Protein AF-A0A838IQT0-F1 (afdb_monomer)

Structure (mmCIF, N/CA/C/O backbone):
data_AF-A0A838IQT0-F1
#
_entry.id   AF-A0A838IQT0-F1
#
loop_
_atom_site.group_PDB
_atom_site.id
_atom_site.type_symbol
_atom_site.label_atom_id
_atom_site.label_alt_id
_atom_site.label_comp_id
_atom_site.label_asym_id
_atom_site.label_entity_id
_atom_site.label_seq_id
_atom_site.pdbx_PDB_ins_code
_atom_site.Cartn_x
_atom_site.Cartn_y
_atom_site.Cartn_z
_atom_site.occupancy
_atom_site.B_iso_or_equiv
_atom_site.auth_seq_id
_atom_site.auth_comp_id
_atom_site.auth_asym_id
_atom_site.auth_atom_id
_atom_site.pdbx_PDB_model_num
ATOM 1 N N . MET A 1 1 ? 12.608 79.356 -34.598 1.00 49.28 1 MET A N 1
ATOM 2 C CA . MET A 1 1 ? 12.437 78.172 -35.469 1.00 49.28 1 MET A CA 1
ATOM 3 C C . MET A 1 1 ? 11.617 77.125 -34.727 1.00 49.28 1 MET A C 1
ATOM 5 O O . MET A 1 1 ? 11.985 76.831 -33.593 1.00 49.28 1 MET A O 1
ATOM 9 N N . PRO A 1 2 ? 10.510 76.603 -35.282 1.00 56.19 2 PRO A N 1
ATOM 10 C CA . PRO A 1 2 ? 9.785 75.499 -34.656 1.00 56.19 2 PRO A CA 1
ATOM 11 C C . PRO A 1 2 ? 10.571 74.185 -34.817 1.00 56.19 2 PRO A C 1
ATOM 13 O O . PRO A 1 2 ? 11.171 73.937 -35.861 1.00 56.19 2 PRO A O 1
ATOM 16 N N . LYS A 1 3 ? 10.604 73.360 -33.762 1.00 56.56 3 LYS A N 1
ATOM 17 C CA . LYS A 1 3 ? 11.218 72.019 -33.769 1.00 56.56 3 LYS A CA 1
ATOM 18 C C . LYS A 1 3 ? 10.410 71.070 -34.672 1.00 56.56 3 LYS A C 1
ATOM 20 O O . LYS A 1 3 ? 9.182 71.152 -34.644 1.00 56.56 3 LYS A O 1
ATOM 25 N N . PRO A 1 4 ? 11.052 70.162 -35.430 1.00 63.12 4 PRO A N 1
ATOM 26 C CA . PRO A 1 4 ? 10.326 69.202 -36.253 1.00 63.12 4 PRO A CA 1
ATOM 27 C C . PRO A 1 4 ? 9.597 68.178 -35.373 1.00 63.12 4 PRO A C 1
ATOM 29 O O . PRO A 1 4 ? 10.122 67.723 -34.353 1.00 63.12 4 PRO A O 1
ATOM 32 N N . LEU A 1 5 ? 8.373 67.831 -35.774 1.00 58.09 5 LEU A N 1
ATOM 33 C CA . LEU A 1 5 ? 7.548 66.817 -35.125 1.00 58.09 5 LEU A CA 1
ATOM 34 C C . LEU A 1 5 ? 8.213 65.441 -35.268 1.00 58.09 5 LEU A C 1
ATOM 36 O O . LEU A 1 5 ? 8.599 65.031 -36.361 1.00 58.09 5 LEU A O 1
ATOM 40 N N . ARG A 1 6 ? 8.349 64.740 -34.142 1.00 53.62 6 ARG A N 1
ATOM 41 C CA . ARG A 1 6 ? 8.887 63.381 -34.050 1.00 53.62 6 ARG A CA 1
ATOM 42 C C . ARG A 1 6 ? 7.937 62.427 -34.777 1.00 53.62 6 ARG A C 1
ATOM 44 O O . ARG A 1 6 ? 6.824 62.212 -34.310 1.00 53.62 6 ARG A O 1
ATOM 51 N N . THR A 1 7 ? 8.357 61.866 -35.904 1.00 63.59 7 THR A N 1
ATOM 52 C CA . THR A 1 7 ? 7.633 60.772 -36.557 1.00 63.59 7 THR A CA 1
ATOM 53 C C . THR A 1 7 ? 7.894 59.477 -35.786 1.00 63.59 7 THR A C 1
ATOM 55 O O . THR A 1 7 ? 9.040 59.090 -35.555 1.00 63.59 7 THR A O 1
ATOM 58 N N . SER A 1 8 ? 6.826 58.832 -35.317 1.00 60.81 8 SER A N 1
ATOM 59 C CA . SER A 1 8 ? 6.889 57.502 -34.704 1.00 60.81 8 SER A CA 1
ATOM 60 C C . SER A 1 8 ? 7.158 56.451 -35.789 1.00 60.81 8 SER A C 1
ATOM 62 O O . SER A 1 8 ? 6.573 56.556 -36.870 1.00 60.81 8 SER A O 1
ATOM 64 N N . PRO A 1 9 ? 8.015 55.444 -35.547 1.00 61.66 9 PRO A N 1
ATOM 65 C CA . PRO A 1 9 ? 8.221 54.367 -36.509 1.00 61.66 9 PRO A CA 1
ATOM 66 C C . PRO A 1 9 ? 6.972 53.469 -36.578 1.00 61.66 9 PRO A C 1
ATOM 68 O O . PRO A 1 9 ? 6.287 53.321 -35.564 1.00 61.66 9 PRO A O 1
ATOM 71 N N . PRO A 1 10 ? 6.648 52.879 -37.744 1.00 54.56 10 PRO A N 1
ATOM 72 C CA . PRO A 1 10 ? 5.520 51.968 -37.851 1.00 54.56 10 PRO A CA 1
ATOM 73 C C . PRO A 1 10 ? 5.815 50.679 -37.077 1.00 54.56 10 PRO A C 1
ATOM 75 O O . PRO A 1 10 ? 6.739 49.932 -37.402 1.00 54.56 10 PRO A O 1
ATOM 78 N N . ASP A 1 11 ? 5.000 50.418 -36.06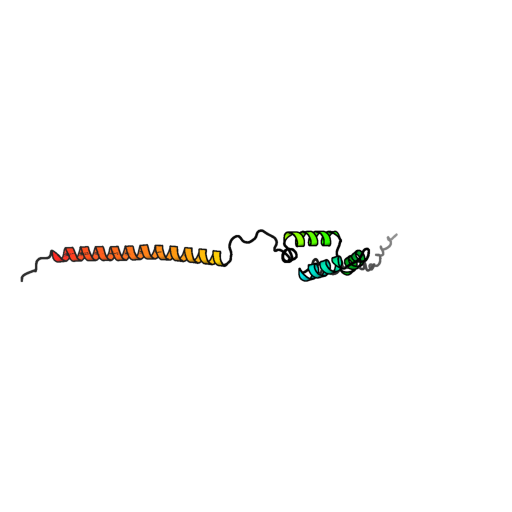0 1.00 56.53 11 ASP A N 1
ATOM 79 C CA . ASP A 1 11 ? 4.876 49.106 -35.441 1.00 56.53 11 ASP A CA 1
ATOM 80 C C . ASP A 1 11 ? 4.344 48.131 -36.491 1.00 56.53 11 ASP A C 1
ATOM 82 O O . ASP A 1 11 ? 3.241 48.325 -36.994 1.00 56.53 11 ASP A O 1
ATOM 86 N N . THR A 1 12 ? 5.130 47.116 -36.856 1.00 58.53 12 THR A N 1
ATOM 87 C CA . THR A 1 12 ? 4.677 45.754 -37.226 1.00 58.53 12 THR A CA 1
ATOM 88 C C . THR A 1 12 ? 5.846 44.930 -37.773 1.00 58.53 12 THR A C 1
ATOM 90 O O . THR A 1 12 ? 5.857 44.471 -38.911 1.00 58.53 12 THR A O 1
ATOM 93 N N . VAL A 1 13 ? 6.833 44.644 -36.924 1.00 51.22 13 VAL A N 1
ATOM 94 C CA . VAL A 1 13 ? 7.524 43.355 -37.046 1.00 51.22 13 VAL A CA 1
ATOM 95 C C . VAL A 1 13 ? 6.681 42.341 -36.289 1.00 51.22 13 VAL A C 1
ATOM 97 O O . VAL A 1 13 ? 6.744 42.232 -35.067 1.00 51.22 13 VAL A O 1
ATOM 100 N N . SER A 1 14 ? 5.828 41.638 -37.035 1.00 58.44 14 SER A N 1
ATOM 101 C CA . SER A 1 14 ? 5.160 40.421 -36.581 1.00 58.44 14 SER A CA 1
ATOM 102 C C . SER A 1 14 ? 6.236 39.397 -36.219 1.00 58.44 14 SER A C 1
ATOM 104 O O . SER A 1 14 ? 6.652 38.593 -37.054 1.00 58.44 14 SER A O 1
ATOM 106 N N . SER A 1 15 ? 6.710 39.446 -34.976 1.00 49.41 15 SER A N 1
ATOM 107 C CA . SER A 1 15 ? 7.483 38.372 -34.371 1.00 49.41 15 SER A CA 1
ATOM 108 C C . SER A 1 15 ? 6.576 37.149 -34.333 1.00 49.41 15 SER A C 1
ATOM 110 O O . SER A 1 15 ? 5.655 37.066 -33.520 1.00 49.41 15 SER A O 1
ATOM 112 N N . VAL A 1 16 ? 6.779 36.224 -35.273 1.00 60.91 16 VAL A N 1
ATOM 113 C CA . VAL A 1 16 ? 6.177 34.894 -35.206 1.00 60.91 16 VAL A CA 1
ATOM 114 C C . VAL A 1 16 ? 6.843 34.200 -34.028 1.00 60.91 16 VAL A C 1
ATOM 116 O O . VAL A 1 16 ? 7.865 33.531 -34.169 1.00 60.91 16 VAL A O 1
ATOM 119 N N . GLU A 1 17 ? 6.292 34.399 -32.835 1.00 59.62 17 GLU A N 1
ATOM 120 C CA . GLU A 1 17 ? 6.626 33.565 -31.696 1.00 59.62 17 GLU A CA 1
ATOM 121 C C . GLU A 1 17 ? 6.252 32.132 -32.072 1.00 59.62 17 GLU A C 1
ATOM 123 O O . GLU A 1 17 ? 5.076 31.773 -32.187 1.00 59.62 17 GLU A O 1
ATOM 128 N N . VAL A 1 18 ? 7.273 31.306 -32.308 1.00 62.53 18 VAL A N 1
ATOM 129 C CA . VAL A 1 18 ? 7.124 29.860 -32.450 1.00 62.53 18 VAL A CA 1
ATOM 130 C C . VAL A 1 18 ? 6.618 29.342 -31.111 1.00 62.53 18 VAL A C 1
ATOM 132 O O . VAL A 1 18 ? 7.378 29.015 -30.199 1.00 62.53 18 VAL A O 1
ATOM 135 N N . ARG A 1 19 ? 5.296 29.315 -30.966 1.00 56.84 19 ARG A N 1
ATOM 136 C CA . ARG A 1 19 ? 4.631 28.780 -29.790 1.00 56.84 19 ARG A CA 1
ATOM 137 C C . ARG A 1 19 ? 4.878 27.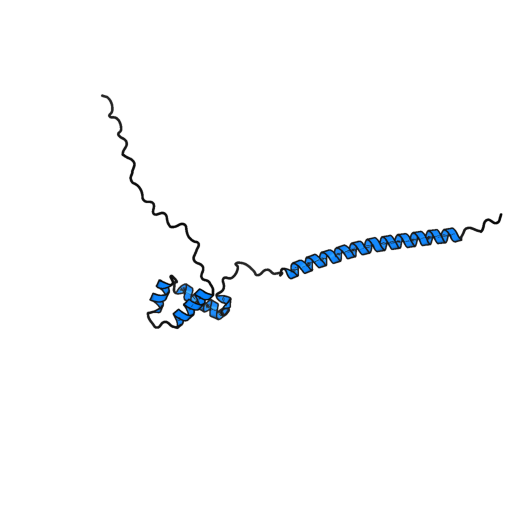279 -29.775 1.00 56.84 19 ARG A C 1
ATOM 139 O O . ARG A 1 19 ? 4.263 26.542 -30.546 1.00 56.84 19 ARG A O 1
ATOM 146 N N . ALA A 1 20 ? 5.785 26.833 -28.906 1.00 62.69 20 ALA A N 1
ATOM 147 C CA . ALA A 1 20 ? 6.003 25.415 -28.659 1.00 62.69 20 ALA A CA 1
ATOM 148 C C . ALA A 1 20 ? 4.636 24.740 -28.428 1.00 62.69 20 ALA A C 1
ATOM 150 O O . ALA A 1 20 ? 3.824 25.274 -27.658 1.00 62.69 20 ALA A O 1
ATOM 151 N N . PRO A 1 21 ? 4.330 23.618 -29.110 1.00 60.72 21 PRO A N 1
ATOM 152 C CA . PRO A 1 21 ? 3.051 22.948 -28.939 1.00 60.72 21 PRO A CA 1
ATOM 153 C C . PRO A 1 21 ? 2.872 22.657 -27.451 1.00 60.72 21 PRO A C 1
ATOM 155 O O . PRO A 1 21 ? 3.760 22.070 -26.832 1.00 60.72 21 PRO A O 1
ATOM 158 N N . ARG A 1 22 ? 1.751 23.128 -26.876 1.00 55.22 22 ARG A N 1
ATOM 159 C CA . ARG A 1 22 ? 1.378 22.903 -25.469 1.00 55.22 22 ARG A CA 1
ATOM 160 C C . ARG A 1 22 ? 1.658 21.439 -25.175 1.00 55.22 22 ARG A C 1
ATOM 162 O O . ARG A 1 22 ? 1.054 20.574 -25.804 1.00 55.22 22 ARG A O 1
ATOM 169 N N . THR A 1 23 ? 2.637 21.192 -24.315 1.00 56.53 23 THR A N 1
ATOM 170 C CA . THR A 1 23 ? 3.235 19.887 -24.067 1.00 56.53 23 THR A CA 1
ATOM 171 C C . THR A 1 23 ? 2.136 18.896 -23.703 1.00 56.53 23 THR A C 1
ATOM 173 O O . THR A 1 23 ? 1.700 18.817 -22.557 1.00 56.53 23 THR A O 1
ATOM 176 N N . GLN A 1 24 ? 1.683 18.126 -24.697 1.00 59.56 24 GLN A N 1
ATOM 177 C CA . GLN A 1 24 ? 1.140 16.791 -24.482 1.00 59.56 24 GLN A CA 1
ATOM 178 C C . GLN A 1 24 ? 2.153 16.129 -23.541 1.00 59.56 24 GLN A C 1
ATOM 180 O O . GLN A 1 24 ? 3.344 16.115 -23.858 1.00 59.56 24 GLN A O 1
ATOM 185 N N . GLY A 1 25 ? 1.731 15.776 -22.324 1.00 65.69 25 GLY A N 1
ATOM 186 C CA . GLY A 1 25 ? 2.639 15.490 -21.210 1.00 65.69 25 GLY A CA 1
ATOM 187 C C . GLY A 1 25 ? 3.766 14.509 -21.559 1.00 65.69 25 GLY A C 1
ATOM 188 O O . GLY A 1 25 ? 3.682 13.757 -22.527 1.00 65.69 25 GLY A O 1
ATOM 189 N N . ARG A 1 26 ? 4.837 14.499 -20.750 1.00 70.25 26 ARG A N 1
ATOM 190 C CA . ARG A 1 26 ? 6.012 13.627 -20.949 1.00 70.25 26 ARG A CA 1
ATOM 191 C C . ARG A 1 26 ? 5.580 12.209 -21.354 1.00 70.25 26 ARG A C 1
ATOM 193 O O . ARG A 1 26 ? 4.885 11.550 -20.580 1.00 70.25 26 ARG A O 1
ATOM 200 N N . ARG A 1 27 ? 5.993 11.762 -22.551 1.00 80.25 27 ARG A N 1
ATOM 201 C CA . ARG A 1 27 ? 5.637 10.452 -23.126 1.00 80.25 27 ARG A CA 1
ATOM 202 C C . ARG A 1 27 ? 5.857 9.345 -22.092 1.00 80.25 27 ARG A C 1
ATOM 204 O O . ARG A 1 27 ? 6.939 9.241 -21.511 1.00 80.25 27 ARG A O 1
ATOM 211 N N . ARG A 1 28 ? 4.822 8.540 -21.844 1.00 81.94 28 ARG A N 1
ATOM 212 C CA . ARG A 1 28 ? 4.870 7.393 -20.928 1.00 81.94 28 ARG A CA 1
ATOM 213 C C . ARG A 1 28 ? 4.855 6.113 -21.749 1.00 81.94 28 ARG A C 1
ATOM 215 O O . ARG A 1 28 ? 3.953 5.931 -22.552 1.00 81.94 28 ARG A O 1
ATOM 222 N N . PHE A 1 29 ? 5.835 5.246 -21.520 1.00 85.44 29 PHE A N 1
ATOM 223 C CA . PHE A 1 29 ? 5.862 3.914 -22.115 1.00 85.44 29 PHE A CA 1
ATOM 224 C C . PHE A 1 29 ? 5.108 2.941 -21.215 1.00 85.44 29 PHE A C 1
ATOM 226 O O . PHE A 1 29 ? 5.447 2.787 -20.035 1.00 85.44 29 PHE A O 1
ATOM 233 N N . SER A 1 30 ? 4.099 2.287 -21.778 1.00 86.81 30 SER A N 1
ATOM 234 C CA . SER A 1 30 ? 3.438 1.143 -21.155 1.00 86.81 30 SER A CA 1
ATOM 235 C C . SER A 1 30 ? 4.400 -0.049 -21.052 1.00 86.81 30 SER A C 1
ATOM 237 O O . SER A 1 30 ? 5.395 -0.135 -21.774 1.00 86.81 30 SER A O 1
ATOM 239 N N . ALA A 1 31 ? 4.116 -0.998 -20.157 1.00 88.19 31 ALA A N 1
ATOM 240 C CA . ALA A 1 31 ? 4.942 -2.201 -20.015 1.00 88.19 31 ALA A CA 1
ATOM 241 C C . ALA A 1 31 ? 4.989 -3.030 -21.310 1.00 88.19 31 ALA A C 1
ATOM 243 O O . ALA A 1 31 ? 6.049 -3.529 -21.686 1.00 88.19 31 ALA A O 1
ATOM 244 N N . ALA A 1 32 ? 3.856 -3.115 -22.015 1.00 87.12 32 ALA A N 1
ATOM 245 C CA . ALA A 1 32 ? 3.739 -3.831 -23.280 1.00 87.12 32 ALA A CA 1
ATOM 246 C C . ALA A 1 32 ? 4.633 -3.220 -24.370 1.00 87.12 32 ALA A C 1
ATOM 248 O O . ALA A 1 32 ? 5.338 -3.946 -25.069 1.00 87.12 32 ALA A O 1
ATOM 249 N N . GLU A 1 33 ? 4.668 -1.888 -24.477 1.00 88.69 33 GLU A N 1
ATOM 250 C CA . GLU A 1 33 ? 5.544 -1.193 -25.427 1.00 88.69 33 GLU A CA 1
ATOM 251 C C . GLU A 1 33 ? 7.019 -1.430 -25.110 1.00 88.69 33 GLU A C 1
ATOM 253 O O . GLU A 1 33 ? 7.785 -1.772 -26.008 1.00 88.69 33 GLU A O 1
ATOM 258 N N . LYS A 1 34 ? 7.421 -1.330 -23.835 1.00 90.75 34 LYS A N 1
ATOM 259 C CA . LYS A 1 34 ? 8.803 -1.633 -23.433 1.00 90.75 34 LYS A CA 1
ATOM 260 C C . LYS A 1 34 ? 9.189 -3.067 -23.787 1.00 90.75 34 LYS A C 1
ATOM 262 O O . LYS A 1 34 ? 10.283 -3.292 -24.291 1.00 90.75 34 LYS A O 1
ATOM 267 N N . GLN A 1 35 ? 8.296 -4.032 -23.564 1.00 89.62 35 GLN A N 1
ATOM 268 C CA . GLN A 1 35 ? 8.561 -5.433 -23.884 1.00 89.62 35 GLN A CA 1
ATOM 269 C C . GLN A 1 35 ? 8.653 -5.670 -25.398 1.00 89.62 35 GLN A C 1
ATOM 271 O O . GLN A 1 35 ? 9.542 -6.396 -25.840 1.00 89.62 35 GLN A O 1
ATOM 276 N N . ARG A 1 36 ? 7.790 -5.029 -26.201 1.00 91.06 36 ARG A N 1
ATOM 277 C CA . ARG A 1 36 ? 7.880 -5.055 -27.671 1.00 91.06 36 ARG A CA 1
ATOM 278 C C . ARG A 1 36 ? 9.234 -4.533 -28.141 1.00 91.06 36 ARG A C 1
ATOM 280 O O . ARG A 1 36 ? 9.885 -5.173 -28.959 1.00 91.06 36 ARG A O 1
ATOM 287 N N . ILE A 1 37 ? 9.651 -3.390 -27.604 1.00 90.25 37 ILE A N 1
ATOM 288 C CA . ILE A 1 37 ? 10.903 -2.727 -27.971 1.00 90.25 37 ILE A CA 1
ATOM 289 C C . ILE A 1 37 ? 12.115 -3.562 -27.553 1.00 90.25 37 ILE A C 1
ATOM 291 O O . ILE A 1 37 ? 13.052 -3.676 -28.332 1.00 90.25 37 ILE A O 1
ATOM 295 N N . LEU A 1 38 ? 12.097 -4.181 -26.368 1.00 90.38 38 LEU A N 1
ATOM 296 C CA . LEU A 1 38 ? 13.170 -5.076 -25.926 1.00 90.38 38 LEU A CA 1
ATOM 297 C C . LEU A 1 38 ? 13.301 -6.296 -26.843 1.00 90.38 38 LEU A C 1
ATOM 299 O O . LEU A 1 38 ? 14.392 -6.563 -27.328 1.00 90.38 38 LEU A O 1
ATOM 303 N N . ARG A 1 39 ? 12.189 -6.968 -27.172 1.00 90.19 39 ARG A N 1
ATOM 304 C CA . ARG A 1 39 ? 12.203 -8.097 -28.121 1.00 90.19 39 ARG A CA 1
ATOM 305 C C . ARG A 1 39 ? 12.719 -7.682 -29.496 1.00 90.19 39 ARG A C 1
ATOM 307 O O . ARG A 1 39 ? 13.489 -8.412 -30.104 1.00 90.19 39 ARG A O 1
ATOM 314 N N . ALA A 1 40 ? 12.303 -6.513 -29.980 1.00 89.31 40 ALA A N 1
ATOM 315 C CA . ALA A 1 40 ? 12.772 -5.992 -31.257 1.00 89.31 40 ALA A CA 1
ATOM 316 C C . ALA A 1 40 ? 14.265 -5.627 -31.210 1.00 89.31 40 ALA A C 1
ATOM 318 O O . ALA A 1 40 ? 14.988 -5.904 -32.157 1.00 89.31 40 ALA A O 1
ATOM 319 N N . ALA A 1 41 ? 14.744 -5.071 -30.094 1.00 88.88 41 ALA A N 1
ATOM 320 C CA . ALA A 1 41 ? 16.157 -4.773 -29.886 1.00 88.88 41 ALA A CA 1
ATOM 321 C C . ALA A 1 41 ? 17.025 -6.037 -29.799 1.00 88.88 41 ALA A C 1
ATOM 323 O O . ALA A 1 41 ? 18.171 -5.999 -30.236 1.00 88.88 41 ALA A O 1
ATOM 324 N N . ASP A 1 42 ? 16.491 -7.132 -29.255 1.00 86.62 42 ASP A N 1
ATOM 325 C CA . ASP A 1 42 ? 17.181 -8.423 -29.178 1.00 86.62 42 ASP A CA 1
ATOM 326 C C . ASP A 1 42 ? 17.159 -9.174 -30.526 1.00 86.62 42 ASP A C 1
ATOM 328 O O . ASP A 1 42 ? 18.062 -9.957 -30.805 1.00 86.62 42 ASP A O 1
ATOM 332 N N . ALA A 1 43 ? 16.166 -8.907 -31.382 1.00 87.62 43 ALA A N 1
ATOM 333 C CA . ALA A 1 43 ? 16.084 -9.445 -32.743 1.00 87.62 43 ALA A CA 1
ATOM 334 C C . ALA A 1 43 ? 16.945 -8.678 -33.770 1.00 87.62 43 ALA A C 1
ATOM 336 O O . ALA A 1 43 ? 17.200 -9.195 -34.856 1.00 87.62 43 ALA A O 1
ATOM 337 N N . CYS A 1 44 ? 17.375 -7.450 -33.462 1.00 85.75 44 CYS A N 1
ATOM 338 C CA . CYS A 1 44 ? 18.197 -6.641 -34.363 1.00 85.75 44 CYS A CA 1
ATOM 339 C C . CYS A 1 44 ? 19.651 -7.133 -34.425 1.00 85.75 44 CYS A C 1
ATOM 341 O O . CYS A 1 44 ? 20.302 -7.327 -33.398 1.00 85.75 44 CYS A O 1
ATOM 343 N N . ALA A 1 45 ? 20.199 -7.213 -35.640 1.00 77.31 45 ALA A N 1
ATOM 344 C CA . ALA A 1 45 ? 21.624 -7.439 -35.868 1.00 77.31 45 ALA A CA 1
ATOM 345 C C . ALA A 1 45 ? 22.455 -6.149 -35.675 1.00 77.31 45 ALA A C 1
ATOM 347 O O . ALA A 1 45 ? 21.925 -5.048 -35.466 1.00 77.31 45 ALA A O 1
ATOM 348 N N . HIS A 1 46 ? 23.786 -6.270 -35.741 1.00 71.25 46 HIS A N 1
ATOM 349 C CA . HIS A 1 46 ? 24.708 -5.138 -35.610 1.00 71.25 46 HIS A CA 1
ATOM 350 C C . HIS A 1 46 ? 24.352 -4.002 -36.592 1.00 71.25 46 HIS A C 1
ATOM 352 O O . HIS A 1 46 ? 24.315 -4.201 -37.800 1.00 71.25 46 HIS A O 1
ATOM 358 N N . GLY A 1 47 ? 24.093 -2.797 -36.066 1.00 77.62 47 GLY A N 1
ATOM 359 C CA . GLY A 1 47 ? 23.804 -1.586 -36.853 1.00 77.62 47 GLY A CA 1
ATOM 360 C C . GLY A 1 47 ? 22.319 -1.222 -36.995 1.00 77.62 47 GLY A C 1
ATOM 361 O O . GLY A 1 47 ? 21.991 -0.037 -37.081 1.00 77.62 47 GLY A O 1
ATOM 362 N N . GLU A 1 48 ? 21.403 -2.187 -36.908 1.00 83.75 48 GLU A N 1
ATOM 363 C CA . GLU A 1 48 ? 19.956 -1.930 -37.041 1.00 83.75 48 GLU A CA 1
ATOM 364 C C . GLU A 1 48 ? 19.331 -1.361 -35.763 1.00 83.75 48 GLU A C 1
ATOM 366 O O . GLU A 1 48 ? 18.356 -0.602 -35.810 1.00 83.75 48 GLU A O 1
ATOM 371 N N . LEU A 1 49 ? 19.955 -1.640 -34.615 1.00 87.00 49 LEU A N 1
ATOM 372 C CA . LEU A 1 49 ? 19.513 -1.153 -33.310 1.00 87.00 49 LEU A CA 1
ATOM 373 C C . LEU A 1 49 ? 19.389 0.379 -33.283 1.00 87.00 49 LEU A C 1
ATOM 375 O O . LEU A 1 49 ? 18.412 0.920 -32.772 1.00 87.00 49 LEU A O 1
ATOM 379 N N . GLY A 1 50 ? 20.343 1.099 -33.880 1.00 86.00 50 GLY A N 1
ATOM 380 C CA . GLY A 1 50 ? 20.317 2.563 -33.916 1.00 86.00 50 GLY A CA 1
ATOM 381 C C . GLY A 1 50 ? 19.149 3.131 -34.729 1.00 86.00 50 GLY A C 1
ATOM 382 O O . GLY A 1 50 ? 18.598 4.174 -34.373 1.00 86.00 50 GLY A O 1
ATOM 383 N N . ALA A 1 51 ? 18.740 2.445 -35.801 1.00 88.81 51 ALA A N 1
ATOM 384 C CA . ALA A 1 51 ? 17.582 2.840 -36.598 1.00 88.81 51 ALA A CA 1
ATOM 385 C C . ALA A 1 51 ? 16.273 2.614 -35.829 1.00 88.81 51 ALA A C 1
ATOM 387 O O . ALA A 1 51 ? 15.402 3.485 -35.839 1.00 88.81 51 ALA A O 1
ATOM 388 N N . LEU A 1 52 ? 16.167 1.495 -35.109 1.00 88.19 52 LEU A N 1
ATOM 389 C CA . LEU A 1 52 ? 15.026 1.190 -34.248 1.00 88.19 52 LEU A CA 1
ATOM 390 C C . LEU A 1 52 ? 14.875 2.214 -33.114 1.00 88.19 52 LEU A C 1
ATOM 392 O O . LEU A 1 52 ? 13.790 2.757 -32.919 1.00 88.19 52 LEU A O 1
ATOM 396 N N . LEU A 1 53 ? 15.971 2.554 -32.428 1.00 89.62 53 LEU A N 1
ATOM 397 C CA . LEU A 1 53 ? 15.976 3.550 -31.351 1.00 89.62 53 LEU A CA 1
ATOM 398 C C . LEU A 1 53 ? 15.493 4.931 -31.827 1.00 89.62 53 LEU A C 1
ATOM 400 O O . LEU A 1 53 ? 14.704 5.581 -31.142 1.00 89.62 53 LEU A O 1
ATOM 404 N N . ARG A 1 54 ? 15.906 5.360 -33.029 1.00 89.69 54 ARG A N 1
ATOM 405 C CA . ARG A 1 54 ? 15.459 6.627 -33.636 1.00 89.69 54 ARG A CA 1
ATOM 406 C C . ARG A 1 54 ? 13.982 6.607 -34.027 1.00 89.69 54 ARG A C 1
ATOM 408 O O . ARG A 1 54 ? 13.298 7.598 -33.793 1.00 89.69 54 ARG A O 1
ATOM 415 N N . ARG A 1 55 ? 13.486 5.492 -34.579 1.00 88.62 55 ARG A N 1
ATOM 416 C CA . ARG A 1 55 ? 12.062 5.316 -34.928 1.00 88.62 55 ARG A 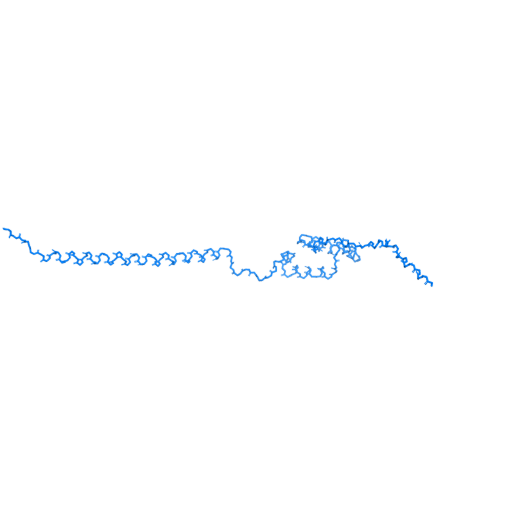CA 1
ATOM 417 C C . ARG A 1 55 ? 11.170 5.345 -33.692 1.00 88.62 55 ARG A C 1
ATOM 419 O O . ARG A 1 55 ? 10.125 5.983 -33.697 1.00 88.62 55 ARG A O 1
ATOM 426 N N . GLU A 1 56 ? 11.604 4.678 -32.630 1.00 88.56 56 GLU A N 1
ATOM 427 C CA . GLU A 1 56 ? 10.860 4.605 -31.373 1.00 88.56 56 GLU A CA 1
ATOM 428 C C . GLU A 1 56 ? 11.077 5.843 -30.486 1.00 88.56 56 GLU A C 1
ATOM 430 O O . GLU A 1 56 ? 10.328 6.050 -29.532 1.00 88.56 56 GLU A O 1
ATOM 435 N N . GLY A 1 57 ? 12.054 6.701 -30.802 1.00 87.38 57 GLY A N 1
ATOM 436 C CA . GLY A 1 57 ? 12.370 7.920 -30.051 1.00 87.38 57 GLY A CA 1
ATOM 437 C C . GLY A 1 57 ? 12.948 7.644 -28.659 1.00 87.38 57 GLY A C 1
ATOM 438 O O . GLY A 1 57 ? 12.665 8.386 -27.718 1.00 87.38 57 GLY A O 1
ATOM 439 N N . ILE A 1 58 ? 13.710 6.557 -28.512 1.00 90.19 58 ILE A N 1
ATOM 440 C CA . ILE A 1 58 ? 14.327 6.131 -27.250 1.00 90.19 58 ILE A CA 1
ATOM 441 C C . ILE A 1 58 ? 15.853 6.136 -27.346 1.00 90.19 58 ILE A C 1
ATOM 443 O O . ILE A 1 58 ? 16.434 5.945 -28.410 1.00 90.19 58 ILE A O 1
ATOM 447 N N . TYR A 1 59 ? 16.512 6.344 -26.209 1.00 90.88 59 TYR A N 1
ATOM 448 C CA . TYR A 1 59 ? 17.972 6.350 -26.114 1.00 90.88 59 TYR A CA 1
ATOM 449 C C . TYR A 1 59 ? 18.501 5.008 -25.605 1.00 90.88 59 TYR A C 1
ATOM 451 O O . TYR A 1 59 ? 17.808 4.287 -24.886 1.00 90.88 59 TYR A O 1
ATOM 459 N N . HIS A 1 60 ? 19.759 4.700 -25.926 1.00 88.12 60 HIS A N 1
ATOM 460 C CA . HIS A 1 60 ? 20.419 3.465 -25.494 1.00 88.12 60 HIS A CA 1
ATOM 461 C C . HIS A 1 60 ? 20.415 3.287 -23.963 1.00 88.12 60 HIS A C 1
ATOM 463 O O . HIS A 1 60 ? 20.191 2.183 -23.481 1.00 88.12 60 HIS A O 1
ATOM 469 N N . SER A 1 61 ? 20.562 4.375 -23.197 1.00 89.38 61 SER A N 1
ATOM 470 C CA . SER A 1 61 ? 20.474 4.352 -21.729 1.00 89.38 61 SER A CA 1
ATOM 471 C C . SER A 1 61 ? 19.142 3.794 -21.219 1.00 89.38 61 SER A C 1
ATOM 473 O O . SER A 1 61 ? 19.133 2.951 -20.330 1.00 89.38 61 SER A O 1
ATOM 475 N N . GLN A 1 62 ? 18.022 4.180 -21.841 1.00 90.00 62 GLN A N 1
ATOM 476 C CA . GLN A 1 62 ? 16.693 3.684 -21.466 1.00 90.00 62 GLN A CA 1
ATOM 477 C C . GLN A 1 62 ? 16.557 2.182 -21.724 1.00 90.00 62 GLN A C 1
ATOM 479 O O . GLN A 1 62 ? 15.943 1.473 -20.932 1.00 90.00 62 GLN A O 1
ATOM 484 N N . LEU A 1 63 ? 17.147 1.693 -22.818 1.00 91.19 63 LEU A N 1
ATOM 485 C CA . LEU A 1 63 ? 17.145 0.271 -23.147 1.00 91.19 63 LEU A CA 1
ATOM 486 C C . LEU A 1 63 ? 17.921 -0.536 -22.098 1.00 91.19 63 LEU A C 1
ATOM 488 O O . LEU A 1 63 ? 17.439 -1.567 -21.630 1.00 91.19 63 LEU A O 1
ATOM 492 N N . THR A 1 64 ? 19.096 -0.048 -21.697 1.00 90.88 64 THR A N 1
ATOM 493 C CA . THR A 1 64 ? 19.913 -0.667 -20.646 1.00 90.88 64 THR A CA 1
ATOM 494 C C . THR A 1 64 ? 19.182 -0.671 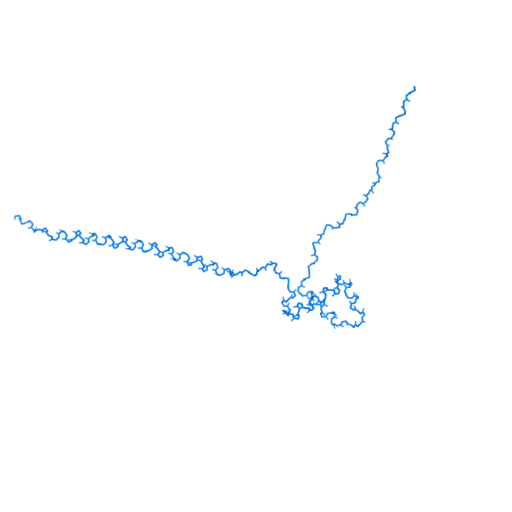-19.305 1.00 90.88 64 THR A C 1
ATOM 496 O O . THR A 1 64 ? 19.120 -1.712 -18.649 1.00 90.88 64 THR A O 1
ATOM 499 N N . ASP A 1 65 ? 18.539 0.437 -18.933 1.00 90.25 65 ASP A N 1
ATOM 500 C CA . ASP A 1 65 ? 17.732 0.518 -17.712 1.00 90.25 65 ASP A CA 1
ATOM 501 C C . ASP A 1 65 ? 16.583 -0.498 -17.720 1.00 90.25 65 ASP A C 1
ATOM 503 O O . ASP A 1 65 ? 16.342 -1.180 -16.721 1.00 90.25 65 ASP A O 1
ATOM 507 N N . TRP A 1 66 ? 15.884 -0.647 -18.850 1.00 91.44 66 TRP A N 1
ATOM 508 C CA . TRP A 1 66 ? 14.798 -1.620 -18.984 1.00 91.44 66 TRP A CA 1
ATOM 509 C C . TRP A 1 66 ? 15.300 -3.065 -18.943 1.00 91.44 66 TRP A C 1
ATOM 511 O O . TRP A 1 66 ? 14.633 -3.908 -18.347 1.00 91.44 66 TRP A O 1
ATOM 521 N N . ARG A 1 67 ? 16.490 -3.356 -19.488 1.00 90.25 67 ARG A N 1
ATOM 522 C CA . ARG A 1 67 ? 17.141 -4.673 -19.357 1.00 90.25 67 ARG A CA 1
ATOM 523 C C . ARG A 1 67 ? 17.465 -5.001 -17.901 1.00 90.25 67 ARG A C 1
ATOM 525 O O . ARG A 1 67 ? 17.182 -6.106 -17.446 1.00 90.25 67 ARG A O 1
ATOM 532 N N . VAL A 1 68 ? 17.980 -4.035 -17.140 1.00 89.19 68 VAL A N 1
ATOM 533 C CA . VAL A 1 68 ? 18.249 -4.206 -15.703 1.00 89.19 68 VAL A CA 1
ATOM 534 C C . VAL A 1 68 ? 16.950 -4.390 -14.909 1.00 89.19 68 VAL A C 1
ATOM 536 O O . VAL A 1 68 ? 16.892 -5.224 -14.006 1.00 89.19 68 VAL A O 1
ATOM 539 N N . GLN A 1 69 ? 15.892 -3.643 -15.237 1.00 87.31 69 GLN A N 1
ATOM 540 C CA . GLN A 1 69 ? 14.571 -3.797 -14.610 1.00 87.31 69 GLN A CA 1
ATOM 541 C C . GLN A 1 69 ? 13.971 -5.181 -14.882 1.00 87.31 69 GLN A C 1
ATOM 543 O O . GLN A 1 69 ? 13.464 -5.813 -13.952 1.00 87.31 69 GLN A O 1
ATOM 548 N N . LEU A 1 70 ? 14.090 -5.665 -16.122 1.00 87.19 70 LEU A N 1
ATOM 549 C CA . LEU A 1 70 ? 13.657 -7.000 -16.525 1.00 87.19 70 LEU A CA 1
ATOM 550 C C . LEU A 1 70 ? 14.441 -8.090 -15.781 1.00 87.19 70 LEU A C 1
ATOM 552 O O . LEU A 1 70 ? 13.836 -9.019 -15.259 1.00 87.19 70 LEU A O 1
ATOM 556 N N . ALA A 1 71 ? 15.764 -7.955 -15.656 1.00 85.75 71 ALA A N 1
ATOM 557 C CA . ALA A 1 71 ? 16.592 -8.918 -14.927 1.00 85.75 71 ALA A CA 1
ATOM 558 C C . ALA A 1 71 ? 16.261 -8.977 -13.422 1.00 85.75 71 ALA A C 1
ATOM 560 O O . ALA A 1 71 ? 16.325 -10.041 -12.815 1.00 85.75 71 ALA A O 1
ATOM 561 N N . LYS A 1 72 ? 15.892 -7.845 -12.807 1.00 85.62 72 LYS A N 1
ATOM 562 C CA . LYS A 1 72 ? 15.615 -7.763 -11.362 1.00 85.62 72 LYS A CA 1
ATOM 563 C C . LYS A 1 72 ? 14.210 -8.215 -10.963 1.00 85.62 72 LYS A C 1
ATOM 565 O O . LYS A 1 72 ? 14.036 -8.718 -9.859 1.00 85.62 72 LYS A O 1
ATOM 570 N N . ARG A 1 73 ? 13.196 -7.935 -11.786 1.00 79.88 73 ARG A N 1
ATOM 571 C CA . ARG A 1 73 ? 11.772 -8.112 -11.426 1.00 79.88 73 ARG A CA 1
ATOM 572 C C . ARG A 1 73 ? 10.941 -8.793 -12.518 1.00 79.88 73 ARG A C 1
ATOM 574 O O . ARG A 1 73 ? 9.718 -8.798 -12.432 1.00 79.88 73 ARG A O 1
ATOM 581 N N . GLY A 1 74 ? 11.577 -9.333 -13.556 1.00 82.44 74 GLY A N 1
ATOM 582 C CA . GLY A 1 74 ? 10.881 -9.931 -14.690 1.00 82.44 74 GLY A CA 1
ATOM 583 C C . GLY A 1 74 ? 9.979 -8.928 -15.415 1.00 82.44 74 GLY A C 1
ATOM 584 O O . GLY A 1 74 ? 10.234 -7.720 -15.431 1.00 82.44 74 GLY A O 1
ATOM 585 N N . SER A 1 75 ? 8.897 -9.428 -16.011 1.00 76.69 75 SER A N 1
ATOM 586 C CA . SER A 1 75 ? 7.899 -8.614 -16.720 1.00 76.69 75 SER A CA 1
ATOM 587 C C . SER A 1 75 ? 7.242 -7.548 -15.836 1.00 76.69 75 SER A C 1
ATOM 589 O O . SER A 1 75 ? 6.887 -6.477 -16.332 1.00 76.69 75 SER A O 1
ATOM 591 N N . ASP A 1 76 ? 7.140 -7.789 -14.527 1.00 75.25 76 ASP A N 1
ATOM 592 C CA . ASP A 1 76 ? 6.504 -6.867 -13.578 1.00 75.25 76 ASP A CA 1
ATOM 593 C C . ASP A 1 76 ? 7.359 -5.625 -13.298 1.00 75.25 76 ASP A C 1
ATOM 595 O O . ASP A 1 76 ? 6.837 -4.559 -12.966 1.00 75.25 76 ASP A O 1
ATOM 599 N N . GLY A 1 77 ? 8.675 -5.720 -13.516 1.00 75.06 77 GLY A N 1
ATOM 600 C CA . GLY A 1 77 ? 9.603 -4.592 -13.424 1.00 75.06 77 GLY A CA 1
ATOM 601 C C . GLY A 1 77 ? 9.400 -3.521 -14.496 1.00 75.06 77 GLY A C 1
ATOM 602 O O . GLY A 1 77 ? 9.776 -2.370 -14.285 1.00 75.06 77 GLY A O 1
ATOM 603 N N . LEU A 1 78 ? 8.791 -3.874 -15.634 1.00 79.06 78 LEU A N 1
ATOM 604 C CA . LEU A 1 78 ? 8.537 -2.939 -16.736 1.00 79.06 78 LEU A CA 1
ATOM 605 C C . LEU A 1 78 ? 7.298 -2.064 -16.495 1.00 79.06 78 LEU A C 1
ATOM 607 O O . LEU A 1 78 ? 7.162 -1.011 -17.137 1.00 79.06 78 LEU A O 1
ATOM 611 N N . GLN A 1 79 ? 6.420 -2.469 -15.570 1.00 79.50 79 GLN A N 1
ATOM 612 C CA . GLN A 1 79 ? 5.217 -1.722 -15.221 1.00 79.50 79 GLN A CA 1
ATOM 613 C C . GLN A 1 79 ? 5.552 -0.410 -14.498 1.00 79.50 79 GLN A C 1
ATOM 615 O O . GLN A 1 79 ? 6.476 -0.363 -13.681 1.00 79.50 79 GLN A O 1
ATOM 620 N N . PRO A 1 80 ? 4.813 0.680 -14.782 1.00 71.38 80 PRO A N 1
ATOM 621 C CA . PRO A 1 80 ? 4.986 1.933 -14.064 1.00 71.38 80 PRO A CA 1
ATOM 622 C C . PRO A 1 80 ? 4.646 1.728 -12.583 1.00 71.38 80 PRO A C 1
ATOM 624 O O . PRO A 1 80 ? 3.493 1.511 -12.220 1.00 71.38 80 PRO A O 1
ATOM 627 N N . GLN A 1 81 ? 5.663 1.802 -11.727 1.00 69.19 81 GLN A N 1
ATOM 628 C CA . GLN A 1 81 ? 5.481 1.722 -10.282 1.00 69.19 81 GLN A CA 1
ATOM 629 C C . GLN A 1 81 ? 4.896 3.031 -9.752 1.00 69.19 81 GLN A C 1
ATOM 631 O O . GLN A 1 81 ? 5.266 4.123 -10.199 1.00 69.19 81 GLN A O 1
ATOM 636 N N . ARG A 1 82 ? 3.975 2.924 -8.788 1.00 69.75 82 ARG A N 1
ATOM 637 C CA . ARG A 1 82 ? 3.464 4.098 -8.077 1.00 69.75 82 ARG A CA 1
ATOM 638 C C . ARG A 1 82 ? 4.613 4.713 -7.270 1.00 69.75 82 ARG A C 1
ATOM 640 O O . ARG A 1 82 ? 5.292 3.975 -6.558 1.00 69.75 82 ARG A O 1
ATOM 647 N N . PRO A 1 83 ? 4.854 6.030 -7.373 1.00 60.38 83 PRO A N 1
ATOM 648 C CA . PRO A 1 83 ? 5.837 6.689 -6.526 1.00 60.38 83 PRO A CA 1
ATOM 649 C C . PRO A 1 83 ? 5.452 6.551 -5.048 1.00 60.38 83 PRO A C 1
ATOM 651 O O . PRO A 1 83 ? 4.309 6.822 -4.685 1.00 60.38 83 PRO A O 1
ATOM 654 N N . GLY A 1 84 ? 6.416 6.171 -4.210 1.00 74.69 84 GLY A N 1
ATOM 655 C CA . GLY A 1 84 ? 6.282 6.142 -2.753 1.00 74.69 84 GLY A CA 1
ATOM 656 C C . GLY A 1 84 ? 6.304 4.738 -2.131 1.00 74.69 84 GLY A C 1
ATOM 657 O O . GLY A 1 84 ? 6.222 3.735 -2.843 1.00 74.69 84 GLY A O 1
ATOM 658 N N . PRO A 1 85 ? 6.455 4.654 -0.796 1.00 72.62 85 PRO A N 1
ATOM 659 C CA . PRO A 1 85 ? 6.388 3.393 -0.064 1.00 72.62 85 PRO A CA 1
ATOM 660 C C . PRO A 1 85 ? 5.046 2.693 -0.291 1.00 72.62 85 PRO A C 1
ATOM 662 O O . PRO A 1 85 ? 4.002 3.347 -0.347 1.00 72.62 85 PRO A O 1
ATOM 665 N N . ALA A 1 86 ? 5.064 1.362 -0.384 1.00 69.06 86 ALA A N 1
ATOM 666 C CA . ALA A 1 86 ? 3.832 0.584 -0.429 1.00 69.06 86 ALA A CA 1
ATOM 667 C C . ALA A 1 86 ? 2.974 0.889 0.817 1.00 69.06 86 ALA A C 1
ATOM 669 O O . ALA A 1 86 ? 3.525 1.040 1.915 1.00 69.06 86 ALA A O 1
ATOM 670 N N . PRO A 1 87 ? 1.641 1.011 0.678 1.00 69.94 87 PRO A N 1
ATOM 671 C CA . PRO A 1 87 ? 0.775 1.241 1.825 1.00 69.94 87 PRO A CA 1
ATOM 672 C C . PRO A 1 87 ? 0.930 0.085 2.820 1.00 69.94 87 PRO A C 1
ATOM 674 O O . PRO A 1 87 ? 0.754 -1.072 2.465 1.00 69.94 87 PRO A O 1
ATOM 677 N N . LYS A 1 88 ? 1.271 0.407 4.074 1.00 69.25 88 LYS A N 1
ATOM 678 C CA . LYS A 1 88 ? 1.541 -0.586 5.132 1.00 69.25 88 LYS A CA 1
ATOM 679 C C . LYS A 1 88 ? 0.297 -1.372 5.575 1.00 69.25 88 LYS A C 1
ATOM 681 O O . LYS A 1 88 ? 0.438 -2.411 6.199 1.00 69.25 88 LYS A O 1
ATOM 686 N N . HIS A 1 89 ? -0.891 -0.842 5.299 1.00 72.75 89 HIS A N 1
ATOM 687 C CA . HIS A 1 89 ? -2.164 -1.449 5.673 1.00 72.75 89 HIS A CA 1
ATOM 688 C C . HIS A 1 89 ? -3.079 -1.459 4.460 1.00 72.75 89 HIS A C 1
ATOM 690 O O . HIS A 1 89 ? -3.334 -0.398 3.868 1.00 72.75 89 HIS A O 1
ATOM 696 N N . ASP A 1 90 ? -3.580 -2.642 4.134 1.00 82.56 90 ASP A N 1
ATOM 697 C CA . ASP A 1 90 ? -4.564 -2.826 3.084 1.00 82.56 90 ASP A CA 1
ATOM 698 C C . ASP A 1 90 ? -5.907 -2.209 3.490 1.00 82.56 90 ASP A C 1
ATOM 700 O O . ASP A 1 90 ? -6.174 -1.906 4.658 1.00 82.56 90 ASP A O 1
ATOM 704 N N . ALA A 1 91 ? -6.795 -2.012 2.513 1.00 82.25 91 ALA A N 1
ATOM 705 C CA . ALA A 1 91 ? -8.152 -1.531 2.781 1.00 82.25 91 ALA A CA 1
ATOM 706 C C . ALA A 1 91 ? -8.882 -2.425 3.804 1.00 82.25 91 ALA A C 1
ATOM 708 O O . ALA A 1 91 ? -9.586 -1.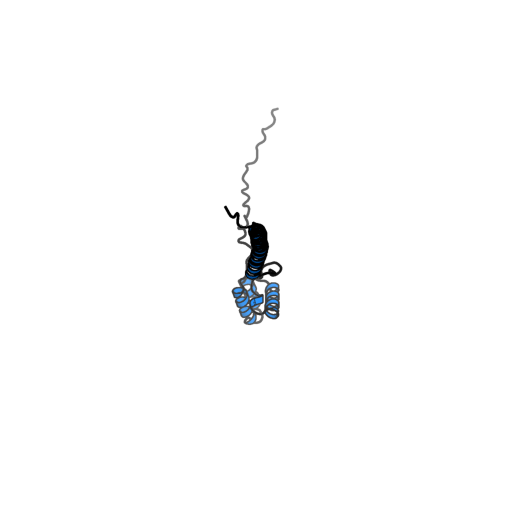915 4.675 1.00 82.25 91 ALA A O 1
ATOM 709 N N . LYS A 1 92 ? -8.626 -3.739 3.746 1.00 85.25 92 LYS A N 1
ATOM 710 C CA . LYS A 1 92 ? -9.155 -4.737 4.683 1.00 85.25 92 LYS A CA 1
ATOM 711 C C . LYS A 1 92 ? -8.662 -4.510 6.111 1.00 85.25 92 LYS A C 1
ATOM 713 O O . LYS A 1 92 ? -9.453 -4.568 7.044 1.00 85.25 92 LYS A O 1
ATOM 718 N N . ASP A 1 93 ? -7.387 -4.173 6.290 1.00 86.94 93 ASP A N 1
ATOM 719 C CA . ASP A 1 93 ? -6.819 -3.945 7.624 1.00 86.94 93 ASP A CA 1
ATOM 720 C C . ASP A 1 93 ? -7.452 -2.732 8.307 1.00 86.94 93 ASP A C 1
ATOM 722 O O . ASP A 1 93 ? -7.700 -2.738 9.513 1.00 86.94 93 ASP A O 1
ATOM 726 N N . ARG A 1 94 ? -7.764 -1.689 7.530 1.00 87.81 94 ARG A N 1
ATOM 727 C CA . ARG A 1 94 ? -8.467 -0.501 8.039 1.00 87.81 94 ARG A CA 1
ATOM 728 C C . ARG A 1 94 ? -9.881 -0.840 8.494 1.00 87.81 94 ARG A C 1
ATOM 730 O O . ARG A 1 94 ? -10.335 -0.341 9.524 1.00 87.81 94 ARG A O 1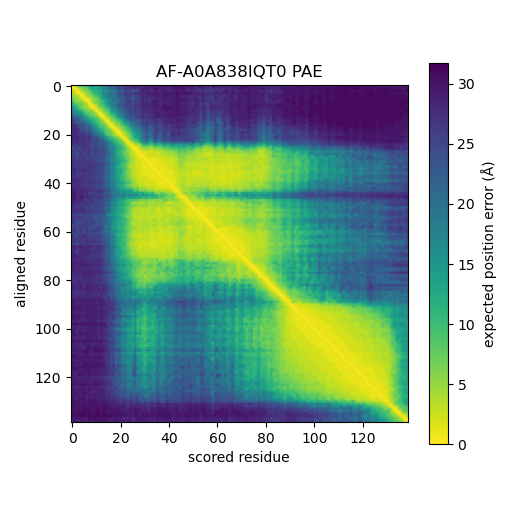
ATOM 737 N N . GLU A 1 95 ? -10.570 -1.688 7.739 1.00 92.25 95 GLU A N 1
ATOM 738 C CA . GLU A 1 95 ? -11.908 -2.155 8.086 1.00 92.25 95 GLU A CA 1
ATOM 739 C C . GLU A 1 95 ? -11.889 -3.007 9.358 1.00 92.25 95 GLU A C 1
ATOM 741 O O . GLU A 1 95 ? -12.663 -2.742 10.277 1.00 92.25 95 GLU A O 1
ATOM 746 N N . ILE A 1 96 ? -10.934 -3.934 9.476 1.00 94.06 96 ILE A N 1
ATOM 747 C CA . ILE A 1 96 ? -10.729 -4.746 10.683 1.00 94.06 96 ILE A CA 1
ATOM 748 C C . ILE A 1 96 ? -10.492 -3.855 11.907 1.00 94.06 96 ILE A C 1
ATOM 750 O O . ILE A 1 96 ? -11.110 -4.055 12.952 1.00 94.06 96 ILE A O 1
ATOM 754 N N . GLN A 1 97 ? -9.642 -2.832 11.793 1.00 93.50 97 GLN A N 1
ATOM 755 C CA . GLN A 1 97 ? -9.395 -1.892 12.892 1.00 93.50 97 GLN A CA 1
ATOM 756 C C . GLN A 1 97 ? -10.660 -1.120 13.290 1.00 93.50 97 GLN A C 1
ATOM 758 O O . GLN A 1 97 ? -10.957 -0.985 14.478 1.00 93.50 97 GLN A O 1
ATOM 763 N N . SER A 1 98 ? -11.429 -0.646 12.308 1.00 94.38 98 SER A N 1
ATOM 764 C CA . SER A 1 98 ? -12.705 0.038 12.543 1.00 94.38 98 SER A CA 1
ATOM 765 C C . SER A 1 98 ? -13.708 -0.867 13.262 1.00 94.38 98 SER A C 1
ATOM 767 O O . SER A 1 98 ? -14.308 -0.457 14.258 1.00 94.38 98 SER A O 1
ATOM 769 N N . LEU A 1 99 ? -13.849 -2.115 12.810 1.00 96.69 99 LEU A N 1
ATOM 770 C CA . LEU A 1 99 ? -14.731 -3.106 13.424 1.00 96.69 99 LEU A CA 1
ATOM 771 C C . LEU A 1 99 ? -14.298 -3.437 14.854 1.00 96.69 99 LEU A C 1
ATOM 773 O O . LEU A 1 99 ? -15.124 -3.375 15.762 1.00 96.69 99 LEU A O 1
ATOM 777 N N . ASN A 1 100 ? -13.008 -3.673 15.089 1.00 96.81 100 ASN A N 1
ATOM 778 C CA . ASN A 1 100 ? -12.481 -3.941 16.429 1.00 96.81 100 ASN A CA 1
ATOM 779 C C . ASN A 1 100 ? -12.736 -2.780 17.399 1.00 96.81 100 ASN A C 1
ATOM 781 O O . ASN A 1 100 ? -13.082 -2.999 18.560 1.00 96.81 100 ASN A O 1
ATOM 785 N N . ASN A 1 101 ? -12.612 -1.536 16.933 1.00 97.12 101 ASN A N 1
ATOM 786 C CA . ASN A 1 101 ? -12.919 -0.366 17.754 1.00 97.12 101 ASN A CA 1
ATOM 787 C C . ASN A 1 101 ? -14.408 -0.292 18.116 1.00 97.12 101 ASN A C 1
ATOM 789 O O . ASN A 1 101 ? -14.742 0.052 19.251 1.00 97.12 101 ASN A O 1
ATOM 793 N N . LYS A 1 102 ? -15.301 -0.644 17.182 1.00 97.38 102 LYS A N 1
ATOM 794 C CA . LYS A 1 102 ? -16.747 -0.709 17.440 1.00 97.38 102 LYS A CA 1
ATOM 795 C C . LYS A 1 102 ? -17.087 -1.807 18.444 1.00 97.38 102 LYS A C 1
ATOM 797 O O . LYS A 1 102 ? -17.801 -1.522 19.398 1.00 97.38 102 LYS A O 1
ATOM 802 N N . VAL A 1 103 ? -16.532 -3.009 18.275 1.00 97.94 103 VAL A N 1
ATOM 803 C CA . VAL A 1 103 ? -16.728 -4.134 19.206 1.00 97.94 103 VAL A CA 1
ATOM 804 C C . VAL A 1 103 ? -16.313 -3.730 20.619 1.00 97.94 103 VAL A C 1
ATOM 806 O O . VAL A 1 103 ? -17.129 -3.782 21.532 1.00 97.94 103 VAL A O 1
ATOM 809 N N . ARG A 1 104 ? -15.106 -3.174 20.784 1.00 97.44 104 ARG A N 1
ATOM 810 C CA . ARG A 1 104 ? -14.613 -2.701 22.090 1.00 97.44 104 ARG A CA 1
ATOM 811 C C . ARG A 1 104 ? -15.493 -1.627 22.724 1.00 97.44 104 ARG A C 1
ATOM 813 O O . ARG A 1 104 ? -15.579 -1.546 23.947 1.00 97.44 104 ARG A O 1
ATOM 820 N N . LYS A 1 105 ? -16.088 -0.743 21.919 1.00 97.81 105 LYS A N 1
ATOM 821 C CA . LYS A 1 105 ? -16.998 0.292 22.423 1.00 97.81 105 LYS A CA 1
ATOM 822 C C . LYS A 1 105 ? -18.301 -0.333 22.924 1.00 97.81 105 LYS A C 1
ATOM 824 O O . LYS A 1 105 ? -18.708 -0.041 24.043 1.00 97.81 105 LYS A O 1
ATOM 829 N N . LEU A 1 106 ? -18.894 -1.219 22.127 1.00 97.81 106 LEU A N 1
ATOM 830 C CA . LEU A 1 106 ? -20.128 -1.920 22.479 1.00 97.81 106 LEU A CA 1
ATOM 831 C C . LEU A 1 106 ? -19.948 -2.801 23.721 1.00 97.81 106 LEU A C 1
ATOM 833 O O . LEU A 1 106 ? -20.800 -2.797 24.600 1.00 97.81 106 LEU A O 1
ATOM 837 N N . GLU A 1 107 ? -18.818 -3.495 23.851 1.00 97.94 107 GLU A N 1
ATOM 838 C CA . GLU A 1 107 ? -18.499 -4.292 25.043 1.00 97.94 107 GLU A CA 1
ATOM 839 C C . GLU A 1 107 ? -18.444 -3.435 26.314 1.00 97.94 107 GLU A C 1
ATOM 841 O O . GLU A 1 107 ? -18.993 -3.818 27.345 1.00 97.94 107 GLU A O 1
ATOM 846 N N . LYS A 1 108 ? -17.831 -2.245 26.245 1.00 98.06 108 LYS A N 1
ATOM 847 C CA . LYS A 1 108 ? -17.801 -1.303 27.375 1.00 98.06 108 LYS A CA 1
ATOM 848 C C . LYS A 1 108 ? -19.200 -0.827 27.759 1.00 98.06 108 LYS A C 1
ATOM 850 O O . LYS A 1 108 ? -19.511 -0.769 28.945 1.00 98.06 108 LYS A O 1
ATOM 855 N N . GLU A 1 109 ? -20.034 -0.500 26.776 1.00 97.69 109 GLU A N 1
ATOM 856 C CA . GLU A 1 109 ? -21.425 -0.097 27.010 1.00 97.69 109 GLU A CA 1
ATOM 857 C C . GLU A 1 109 ? -22.231 -1.239 27.647 1.00 97.69 109 GLU A C 1
ATOM 859 O O . GLU A 1 109 ? -22.940 -1.013 28.628 1.00 97.69 109 GLU A O 1
ATOM 864 N N . LEU A 1 110 ? -22.050 -2.477 27.174 1.00 98.00 110 LEU A N 1
ATOM 865 C CA . LEU A 1 110 ? -22.693 -3.657 27.756 1.00 98.00 110 LEU A CA 1
ATOM 866 C C . LEU A 1 110 ? -22.272 -3.897 29.206 1.00 98.00 110 LEU A C 1
ATOM 868 O O . LEU A 1 110 ? -23.125 -4.212 30.030 1.00 98.00 110 LEU A O 1
ATOM 872 N N . ILE A 1 111 ? -20.993 -3.715 29.545 1.00 98.12 111 ILE A N 1
ATOM 873 C CA . ILE A 1 111 ? -20.522 -3.840 30.934 1.00 98.12 111 ILE A CA 1
ATOM 874 C C . ILE A 1 111 ? -21.246 -2.840 31.842 1.00 98.12 111 ILE A C 1
ATOM 876 O O . ILE A 1 111 ? -21.704 -3.213 32.921 1.00 98.12 111 ILE A O 1
ATOM 880 N N . ILE A 1 112 ? -21.386 -1.585 31.403 1.00 97.94 112 ILE A N 1
ATOM 881 C CA . ILE A 1 112 ? -22.059 -0.538 32.184 1.00 97.94 112 ILE A CA 1
ATOM 882 C C . ILE A 1 112 ? -23.540 -0.882 32.382 1.00 97.94 112 ILE A C 1
ATOM 884 O O . ILE A 1 112 ? -24.039 -0.831 33.506 1.00 97.94 112 ILE A O 1
ATOM 888 N N . VAL A 1 113 ? -24.236 -1.263 31.306 1.00 98.19 113 VAL A N 1
ATOM 889 C CA . VAL A 1 113 ? -25.662 -1.619 31.355 1.00 98.19 113 VAL A CA 1
ATOM 890 C C . VAL A 1 113 ? -25.896 -2.842 32.239 1.00 98.19 113 VAL A C 1
ATOM 892 O O . VAL A 1 113 ? -26.779 -2.815 33.094 1.00 98.19 113 VAL A O 1
ATOM 895 N N . ASN A 1 114 ? -25.081 -3.887 32.096 1.00 98.00 114 ASN A N 1
ATOM 896 C CA . ASN A 1 114 ? -25.180 -5.077 32.939 1.00 98.00 114 ASN A CA 1
ATOM 897 C C . ASN A 1 114 ? -24.927 -4.737 34.414 1.00 98.00 114 ASN A C 1
ATOM 899 O O . ASN A 1 114 ? -25.684 -5.175 35.277 1.00 98.00 114 ASN A O 1
ATOM 903 N N . GLY A 1 115 ? -23.941 -3.883 34.704 1.00 98.19 115 GLY A N 1
ATOM 904 C CA . GLY A 1 115 ? -23.690 -3.396 36.061 1.00 98.19 115 GLY A CA 1
ATOM 905 C C . GLY A 1 115 ? -24.878 -2.634 36.659 1.00 98.19 115 GLY A C 1
ATOM 906 O O . GLY A 1 115 ? -25.206 -2.829 37.831 1.00 98.19 115 GLY A O 1
ATOM 907 N N . LEU A 1 116 ? -25.566 -1.812 35.860 1.00 98.25 116 LEU A N 1
ATOM 908 C CA . LEU A 1 116 ? -26.778 -1.108 36.287 1.00 98.25 116 LEU A CA 1
ATOM 909 C C . LEU A 1 116 ? -27.925 -2.081 36.597 1.00 98.25 116 LEU A C 1
ATOM 911 O O . LEU A 1 116 ? -28.586 -1.949 37.628 1.00 98.25 116 LEU A O 1
ATOM 915 N N . VAL A 1 117 ? -28.139 -3.075 35.732 1.00 98.19 117 VAL A N 1
ATOM 916 C CA . VAL A 1 117 ? -29.154 -4.119 35.935 1.00 98.19 117 VAL A CA 1
ATOM 917 C C . VAL A 1 117 ? -28.863 -4.921 37.205 1.00 98.19 117 VAL A C 1
ATOM 919 O O . VAL A 1 117 ? -29.772 -5.207 37.984 1.00 98.19 117 VAL A O 1
ATOM 922 N N . ASP A 1 118 ? -27.601 -5.255 37.458 1.00 98.19 118 ASP A N 1
ATOM 923 C CA . ASP A 1 118 ? -27.207 -5.986 38.660 1.00 98.19 118 ASP A CA 1
ATOM 924 C C . ASP A 1 118 ? -27.382 -5.152 39.932 1.00 98.19 118 ASP A C 1
ATOM 926 O O . ASP A 1 118 ? -27.818 -5.679 40.960 1.00 98.19 118 ASP A O 1
ATOM 930 N N . LEU A 1 119 ? -27.111 -3.844 39.874 1.00 97.75 119 LEU A N 1
ATOM 931 C CA . LEU A 1 119 ? -27.422 -2.929 40.969 1.00 97.75 119 LEU A CA 1
ATOM 932 C C . LEU A 1 119 ? -28.932 -2.893 41.249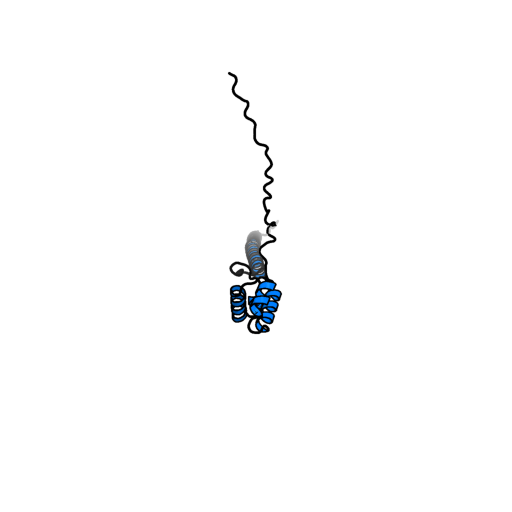 1.00 97.75 119 LEU A C 1
ATOM 934 O O . LEU A 1 119 ? -29.335 -3.041 42.403 1.00 97.75 119 LEU A O 1
ATOM 938 N N . GLN A 1 120 ? -29.766 -2.768 40.211 1.00 97.12 120 GLN A N 1
ATOM 939 C CA . GLN A 1 120 ? -31.226 -2.784 40.351 1.00 97.12 120 GLN A CA 1
ATOM 940 C C . GLN A 1 120 ? -31.713 -4.072 41.029 1.00 97.12 120 GLN A C 1
ATOM 942 O O . GLN A 1 120 ? -32.505 -4.007 41.971 1.00 97.12 120 GLN A O 1
ATOM 947 N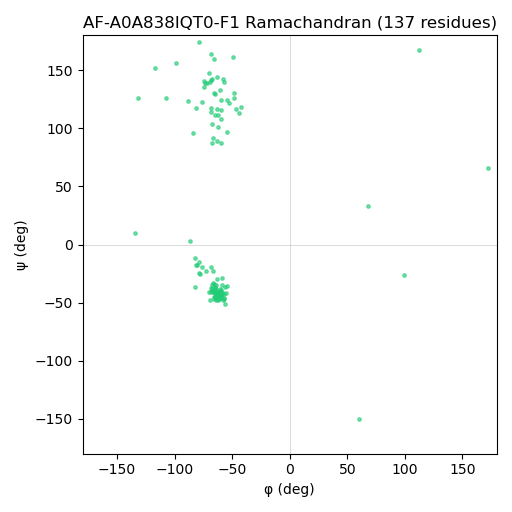 N . LYS A 1 121 ? -31.214 -5.238 40.599 1.00 97.69 121 LYS A N 1
ATOM 948 C CA . LYS A 1 121 ? -31.558 -6.533 41.209 1.00 97.69 121 LYS A CA 1
ATOM 949 C C . LYS A 1 121 ? -31.186 -6.586 42.692 1.00 97.69 121 LYS A C 1
ATOM 951 O O . LYS A 1 121 ? -31.982 -7.055 43.501 1.00 97.69 121 LYS A O 1
ATOM 956 N N . LYS A 1 122 ? -30.001 -6.088 43.068 1.00 97.12 122 LYS A N 1
ATOM 957 C CA . LYS A 1 122 ? -29.551 -6.056 44.471 1.00 97.12 122 LYS A CA 1
ATOM 958 C C . LYS A 1 122 ? -30.437 -5.166 45.339 1.00 97.12 122 LYS A C 1
ATOM 960 O O . LYS A 1 122 ? -30.808 -5.575 46.435 1.00 97.12 122 LYS A O 1
ATOM 965 N N . VAL A 1 123 ? -30.810 -3.985 44.844 1.00 97.56 123 VAL A N 1
ATOM 966 C CA . VAL A 1 123 ? -31.717 -3.071 45.557 1.00 97.56 123 VAL A CA 1
ATOM 967 C C . VAL A 1 123 ? -33.093 -3.709 45.749 1.00 97.56 123 VAL A C 1
ATOM 969 O O . VAL A 1 123 ? -33.629 -3.668 46.853 1.00 97.56 123 VAL A O 1
ATOM 972 N N . GLN A 1 124 ? -33.645 -4.347 44.712 1.00 96.75 124 GLN A N 1
ATOM 973 C CA . GLN A 1 124 ? -34.914 -5.072 44.826 1.00 96.75 124 GLN A CA 1
ATOM 974 C C . GLN A 1 124 ? -34.833 -6.197 45.865 1.00 96.75 124 GLN A C 1
ATOM 976 O O . GLN A 1 124 ? -35.710 -6.288 46.717 1.00 96.75 124 GLN A O 1
ATOM 981 N N . ALA A 1 125 ? -33.760 -6.993 45.857 1.00 96.12 125 ALA A N 1
ATOM 982 C CA . ALA A 1 125 ? -33.555 -8.054 46.842 1.00 96.12 125 ALA A CA 1
ATOM 983 C C . ALA A 1 125 ? -33.478 -7.517 48.284 1.00 96.12 125 ALA A C 1
ATOM 985 O O . ALA A 1 125 ? -34.093 -8.090 49.180 1.00 96.12 125 ALA A O 1
ATOM 986 N N . MET A 1 126 ? -32.780 -6.395 48.508 1.00 95.62 126 MET A N 1
ATOM 987 C CA . MET A 1 126 ? -32.741 -5.726 49.816 1.00 95.62 126 MET A CA 1
ATOM 988 C C . MET A 1 126 ? -34.132 -5.258 50.257 1.00 95.62 126 MET A C 1
ATOM 990 O O . MET A 1 126 ? -34.518 -5.466 51.404 1.00 95.62 126 MET A O 1
ATOM 994 N N . PHE A 1 127 ? -34.901 -4.656 49.347 1.00 95.75 127 PHE A N 1
ATOM 995 C CA . PHE A 1 127 ? -36.251 -4.180 49.647 1.00 95.75 127 PHE A CA 1
ATOM 996 C C . PHE A 1 127 ? -37.209 -5.330 49.977 1.00 95.75 127 PHE A C 1
ATOM 998 O O . PHE A 1 127 ? -37.984 -5.237 50.927 1.00 95.75 127 PHE A O 1
ATOM 1005 N N . SER A 1 128 ? -37.115 -6.437 49.237 1.00 94.12 128 SER A N 1
ATOM 1006 C CA . SER A 1 128 ? -37.878 -7.654 49.514 1.00 94.12 128 SER A CA 1
ATOM 1007 C C . SER A 1 128 ? -37.506 -8.285 50.855 1.00 94.12 128 SER A C 1
ATOM 1009 O O . SER A 1 128 ? -38.404 -8.742 51.554 1.00 94.12 128 SER A O 1
ATOM 1011 N N . ALA A 1 129 ? -36.226 -8.278 51.242 1.00 91.19 129 ALA A N 1
ATOM 1012 C CA . ALA A 1 129 ? -35.798 -8.768 52.553 1.00 91.19 129 ALA A CA 1
ATOM 1013 C C . ALA A 1 129 ? -36.412 -7.938 53.695 1.00 91.19 129 ALA A C 1
ATOM 1015 O O . ALA A 1 129 ? -36.992 -8.509 54.610 1.00 91.19 129 ALA A O 1
ATOM 1016 N N . MET A 1 130 ? -36.398 -6.602 53.594 1.00 91.12 130 MET A N 1
ATOM 1017 C CA . MET A 1 130 ? -37.002 -5.726 54.613 1.00 91.12 130 MET A CA 1
ATOM 1018 C C . MET A 1 130 ? -38.523 -5.905 54.758 1.00 91.12 130 MET A C 1
ATOM 1020 O O . MET A 1 130 ? -39.070 -5.673 55.831 1.00 91.12 130 MET A O 1
ATOM 1024 N N . GLN A 1 131 ? -39.232 -6.287 53.691 1.00 84.88 131 GLN A N 1
ATOM 1025 C CA . GLN A 1 131 ? -40.686 -6.502 53.739 1.00 84.88 131 GLN A CA 1
ATOM 1026 C C . GLN A 1 131 ? -41.093 -7.815 54.414 1.00 84.88 131 GLN A C 1
ATOM 1028 O O . GLN A 1 131 ? -42.239 -7.935 54.842 1.00 84.88 131 GLN A O 1
ATOM 1033 N N . GLN A 1 132 ? -40.186 -8.787 54.524 1.00 67.06 132 GLN A N 1
ATOM 1034 C CA . GLN A 1 132 ? -40.468 -10.075 55.166 1.00 67.06 132 GLN A CA 1
ATOM 1035 C C . GLN A 1 132 ? -40.428 -10.001 56.702 1.00 67.06 132 GLN A C 1
ATOM 1037 O O . GLN A 1 132 ? -40.987 -10.877 57.356 1.00 67.06 132 GLN A O 1
ATOM 1042 N N . ASP A 1 133 ? -39.859 -8.934 57.272 1.00 62.06 133 ASP A N 1
ATOM 1043 C CA . ASP A 1 133 ? -39.760 -8.718 58.724 1.00 62.06 133 ASP A CA 1
ATOM 1044 C C . ASP A 1 133 ? -40.997 -8.026 59.339 1.00 62.06 133 ASP A C 1
ATOM 1046 O O . ASP A 1 133 ? -41.028 -7.742 60.539 1.00 62.06 133 ASP A O 1
ATOM 1050 N N . ALA A 1 134 ? -42.039 -7.740 58.549 1.00 59.19 134 ALA A N 1
ATOM 1051 C CA . ALA A 1 134 ? -43.286 -7.178 59.068 1.00 59.19 134 ALA A CA 1
ATOM 1052 C C . ALA A 1 134 ? -44.177 -8.297 59.654 1.00 59.19 134 ALA A C 1
ATOM 1054 O O . ALA A 1 134 ? -44.616 -9.172 58.901 1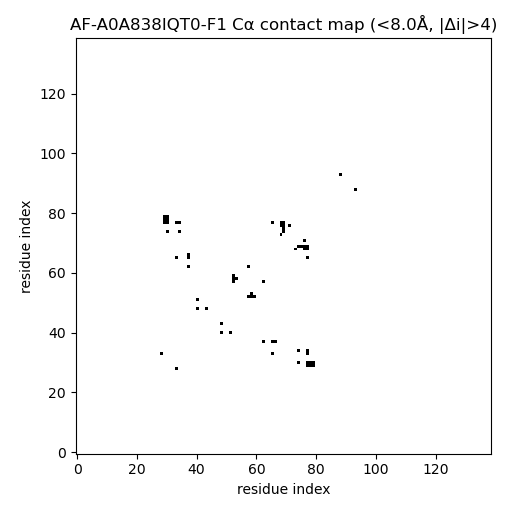.00 59.19 134 ALA A O 1
ATOM 1055 N N . PRO A 1 135 ? -44.493 -8.296 60.969 1.00 64.50 135 PRO A N 1
ATOM 1056 C CA . PRO A 1 135 ? -45.394 -9.295 61.536 1.00 64.50 135 PRO A CA 1
ATOM 1057 C C . PRO A 1 135 ? -46.794 -9.153 60.916 1.00 64.50 135 PRO A C 1
ATOM 1059 O O . PRO A 1 135 ? -47.228 -8.024 60.653 1.00 64.50 135 PRO A O 1
ATOM 1062 N N . PRO A 1 136 ? -47.536 -10.258 60.687 1.00 63.03 136 PRO A N 1
ATOM 1063 C CA . PRO A 1 136 ? -48.909 -10.167 60.216 1.00 63.03 136 PRO A CA 1
ATOM 1064 C C . PRO A 1 136 ? -49.710 -9.385 61.257 1.00 63.03 136 PRO A C 1
ATOM 1066 O O . PRO A 1 136 ? -49.835 -9.811 62.403 1.00 63.03 136 PRO A O 1
ATOM 1069 N N . CYS A 1 137 ? -50.216 -8.216 60.865 1.00 58.44 137 CYS A N 1
ATOM 1070 C CA . CYS A 1 137 ? -51.084 -7.406 61.706 1.00 58.44 137 CYS A CA 1
ATOM 1071 C C . CYS A 1 137 ? -52.397 -8.177 61.898 1.00 58.44 137 CYS A C 1
ATOM 1073 O O . CYS A 1 137 ? -53.297 -8.127 61.058 1.00 58.44 137 CYS A O 1
ATOM 1075 N N . THR A 1 138 ? -52.461 -8.978 62.960 1.00 63.72 138 THR A N 1
ATOM 1076 C CA . THR A 1 138 ? -53.675 -9.655 63.407 1.00 63.72 138 THR A CA 1
ATOM 1077 C C . THR A 1 138 ? -54.635 -8.598 63.936 1.00 63.72 138 THR A C 1
ATOM 1079 O O . THR A 1 138 ? -54.323 -7.917 64.914 1.00 63.72 138 THR A O 1
ATOM 1082 N N . ARG A 1 139 ? -55.761 -8.442 63.236 1.00 54.16 139 ARG A N 1
ATOM 1083 C CA . ARG A 1 139 ? -56.895 -7.595 63.616 1.00 54.16 139 ARG A CA 1
ATOM 1084 C C . ARG A 1 139 ? -57.721 -8.241 64.720 1.00 54.16 139 ARG A C 1
ATOM 1086 O O . ARG A 1 139 ? -57.893 -9.477 64.654 1.00 54.16 139 ARG A O 1
#

Nearest PDB structures (foldseek):
  1hlv-assembly1_A  TM=3.663E-01  e=4.868E-01  Homo sapiens
  8rkv-assembly1_R  TM=6.575E-01  e=2.896E+00  Scytonema hofmannii
  2ly9-assembly1_A  TM=4.282E-01  e=5.475E+00  Homo sapiens

Solvent-accessible surface area (backbone atoms only — not comparable to full-atom values): 8830 Å² total; per-residue (Å²): 133,86,80,82,82,85,81,79,78,85,89,74,82,80,75,79,74,82,72,71,74,81,73,73,65,84,86,77,75,52,37,68,55,52,51,53,49,51,54,51,53,72,69,40,57,95,75,48,45,64,57,52,29,61,74,71,71,51,56,72,68,60,54,54,52,50,51,53,31,34,73,74,47,40,80,69,41,50,42,86,72,74,88,72,81,78,77,92,63,53,76,65,53,54,50,51,53,52,50,52,54,50,51,56,50,52,53,53,51,49,52,54,52,51,52,51,54,52,50,52,53,51,52,50,53,54,54,55,54,64,60,69,74,61,75,83,83,81,127

Secondary structure (DSSP, 8-state):
-PPPP-PPPPP--------------S----HHHHHHHHHHHHH--TTHHHHHHHHHT--HHHHHHHHHHHHHHGGGGGS-PPSSPPPSS-HHHHHHHHHHHHHHHHHHHHHHHHHHHHHHHHHHHHHHHHHHTS-----

Radius of gyration: 42.26 Å; Cα contacts (8 Å, |Δi|>4): 33; chains: 1; bounding box: 82×88×102 Å

Mean predicted aligned error: 16.27 Å

pLDDT: mean 81.07, std 14.68, range [49.28, 98.25]

Foldseek 3Di:
DDDDDDDDDDDDPPPPPPPDPPDPDDDDDALVNLVVLLVVCVVDDPPVNVVSCVVVVHDPVVNVVSVVLCVPPNSVSSHDDDPDDDPPDDPVRVVVVVVVVVVVVVVVVVVVVVVVVVVVVVVVVVVVVVVVPDDPPDD

Sequence (139 aa):
MPKPLRTSPPDTVSSVEVRAPRTQGRRRFSAAEKQRILRAADACAHGELGALLRREGIYHSQLTDWRVQLAKRGSDGLQPQRPGPAPKHDAKDREIQSLNNKVRKLEKELIIVNGLVDLQKKVQAMFSAMQQDAPPCTR